Protein AF-A0A351SCG9-F1 (afdb_monomer_lite)

Sequence (80 aa):
KEHTKRLLNSAKILQMPVKFDAETLNEAQKKVVLANQLESAYIRPLIFYGSEGMGLRADNLSVHVMIAAWDWGAYLGAEN

Foldseek 3Di:
DVVLVVQVVVCVVVVNPDPDDSVRVVVVQVVQCVVVVHPDKDKDKDWDWADPDDDPDSPPTHIDIDIHIDDDPDPVDPPD

Secondary structure (DSSP, 8-state):
-HHHHHHHHHHHHTT----S-HHHHHHHHHHHHHHTT-SS-EEEEEEEE-SS--SS--TT--EEEEEEEE----TT-S--

Radius of gyration: 15.35 Å; chains: 1; bounding box: 33×26×47 Å

pLDDT: mean 93.23, std 11.54, range [43.25, 98.75]

Structure (mmCIF, N/CA/C/O backbone):
data_AF-A0A351SCG9-F1
#
_entry.id   AF-A0A351SCG9-F1
#
loop_
_atom_site.group_PDB
_atom_site.id
_atom_site.type_symbol
_atom_site.label_atom_id
_atom_site.label_alt_id
_atom_site.label_comp_id
_atom_site.label_asym_id
_atom_site.label_entity_id
_atom_site.label_seq_id
_atom_site.pdbx_PDB_ins_code
_atom_site.Cartn_x
_atom_site.Cartn_y
_atom_site.Cartn_z
_atom_site.occupancy
_atom_site.B_iso_or_equiv
_atom_site.auth_seq_id
_atom_site.auth_comp_id
_atom_site.auth_asym_id
_atom_site.auth_atom_id
_atom_site.pdbx_PDB_model_num
ATOM 1 N N . LYS A 1 1 ? -0.678 7.128 7.411 1.00 92.00 1 LYS A N 1
ATOM 2 C CA . LYS A 1 1 ? 0.266 8.137 6.861 1.00 92.00 1 LYS A CA 1
ATOM 3 C C . LYS A 1 1 ? 1.707 7.618 6.831 1.00 92.00 1 LYS A C 1
ATOM 5 O O . LYS A 1 1 ? 2.180 7.354 5.733 1.00 92.00 1 LYS A O 1
ATOM 10 N N . GLU A 1 2 ? 2.370 7.375 7.970 1.00 98.38 2 GLU A N 1
ATOM 11 C CA . GLU A 1 2 ? 3.775 6.902 7.994 1.00 98.38 2 GLU A CA 1
ATOM 12 C C . GLU A 1 2 ? 4.011 5.589 7.232 1.00 98.38 2 GLU A C 1
ATOM 14 O O . GLU A 1 2 ? 4.932 5.498 6.424 1.00 98.38 2 GLU A O 1
ATOM 19 N N . HIS A 1 3 ? 3.136 4.592 7.403 1.00 98.56 3 HIS A N 1
ATOM 20 C CA . HIS A 1 3 ? 3.238 3.325 6.667 1.00 98.56 3 HIS A CA 1
ATOM 21 C C . HIS A 1 3 ? 3.134 3.507 5.145 1.00 98.56 3 HIS A C 1
ATOM 23 O O . HIS A 1 3 ? 3.908 2.903 4.409 1.00 98.56 3 HIS A O 1
ATOM 29 N N . THR A 1 4 ? 2.246 4.382 4.670 1.00 98.69 4 THR A N 1
ATOM 30 C CA . THR A 1 4 ? 2.094 4.703 3.241 1.00 98.69 4 THR A CA 1
ATOM 31 C C . THR A 1 4 ? 3.322 5.430 2.692 1.00 98.69 4 THR A C 1
ATOM 33 O O . THR A 1 4 ? 3.796 5.111 1.605 1.00 98.69 4 THR A O 1
ATOM 36 N N . LYS A 1 5 ? 3.897 6.364 3.463 1.00 98.56 5 LYS A N 1
ATOM 37 C CA . LYS A 1 5 ? 5.166 7.017 3.109 1.00 98.56 5 LYS A CA 1
ATOM 38 C C . LYS A 1 5 ? 6.296 5.993 3.007 1.00 98.56 5 LYS A C 1
ATOM 40 O O . LYS A 1 5 ? 7.059 6.013 2.046 1.00 98.56 5 LYS A O 1
ATOM 45 N N . ARG A 1 6 ? 6.378 5.069 3.969 1.00 98.62 6 ARG A N 1
ATOM 46 C CA . ARG A 1 6 ? 7.363 3.983 3.957 1.00 98.62 6 ARG A CA 1
ATOM 47 C C . ARG A 1 6 ? 7.174 3.055 2.756 1.00 98.62 6 ARG A C 1
ATOM 49 O O . ARG A 1 6 ? 8.162 2.743 2.110 1.00 98.62 6 ARG A O 1
ATOM 56 N N . LEU A 1 7 ? 5.937 2.690 2.416 1.00 98.75 7 LEU A N 1
ATOM 57 C CA . LEU A 1 7 ? 5.609 1.877 1.240 1.00 98.75 7 LEU A CA 1
ATOM 58 C C . LEU A 1 7 ? 6.108 2.519 -0.064 1.00 98.75 7 LEU A C 1
ATOM 60 O O . LEU A 1 7 ? 6.791 1.866 -0.850 1.00 98.75 7 LEU A O 1
ATOM 64 N N . LEU A 1 8 ? 5.815 3.806 -0.275 1.00 98.69 8 LEU A N 1
ATOM 65 C CA . LEU A 1 8 ? 6.268 4.533 -1.466 1.00 98.69 8 LEU A CA 1
ATOM 66 C C . LEU A 1 8 ? 7.790 4.716 -1.489 1.00 98.69 8 LEU A C 1
ATOM 68 O O . LEU A 1 8 ? 8.405 4.608 -2.547 1.00 98.69 8 LEU A O 1
ATOM 72 N N . ASN A 1 9 ? 8.420 4.929 -0.331 1.00 98.62 9 ASN A N 1
ATOM 73 C CA . ASN A 1 9 ? 9.879 4.956 -0.232 1.00 98.62 9 ASN A CA 1
ATOM 74 C C . ASN A 1 9 ? 10.504 3.595 -0.581 1.00 98.62 9 ASN A C 1
ATOM 76 O O . ASN A 1 9 ? 11.512 3.564 -1.280 1.00 98.62 9 ASN A O 1
ATOM 80 N N . SER A 1 10 ? 9.908 2.478 -0.151 1.00 98.69 10 SER A N 1
ATOM 81 C CA . SER A 1 10 ? 10.351 1.133 -0.541 1.00 98.69 10 SER A CA 1
ATOM 82 C C . SER A 1 10 ? 10.241 0.921 -2.052 1.00 98.69 10 SER A C 1
ATOM 84 O O . SER A 1 10 ? 11.200 0.471 -2.672 1.00 98.69 10 SER A O 1
ATOM 86 N N . ALA A 1 11 ? 9.121 1.320 -2.662 1.00 98.44 11 ALA A N 1
ATOM 87 C CA . ALA A 1 11 ? 8.949 1.273 -4.114 1.00 98.44 11 ALA A CA 1
ATOM 88 C C . ALA A 1 11 ? 9.989 2.141 -4.847 1.00 98.44 11 ALA A C 1
ATOM 90 O O . ALA A 1 11 ? 10.572 1.699 -5.834 1.00 98.44 11 ALA A O 1
ATOM 91 N N . LYS A 1 12 ? 10.295 3.337 -4.322 1.00 98.12 12 LYS A N 1
ATOM 92 C CA . LYS A 1 12 ? 11.343 4.22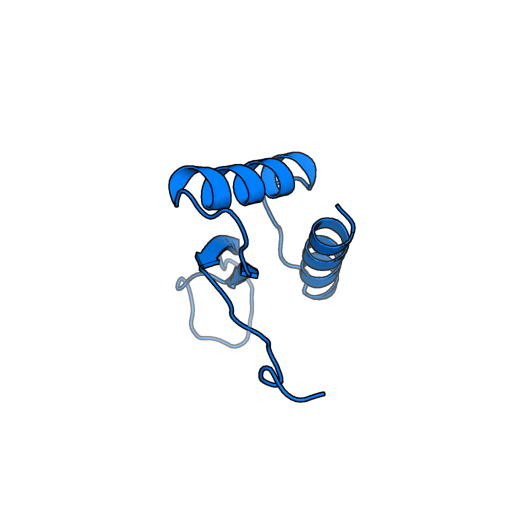3 -4.854 1.00 98.12 12 LYS A CA 1
ATOM 93 C C . LYS A 1 12 ? 12.731 3.578 -4.811 1.00 98.12 12 LYS A C 1
ATOM 95 O O . LYS A 1 12 ? 13.462 3.681 -5.789 1.00 98.12 12 LYS A O 1
ATOM 100 N N . ILE A 1 13 ? 13.096 2.919 -3.707 1.00 98.44 13 ILE A N 1
ATOM 101 C CA . ILE A 1 13 ? 14.380 2.200 -3.575 1.00 98.44 13 ILE A CA 1
ATOM 102 C C . ILE A 1 13 ? 14.499 1.105 -4.643 1.00 98.44 13 ILE A C 1
ATOM 104 O O . ILE A 1 13 ? 15.564 0.929 -5.227 1.00 98.44 13 ILE A O 1
ATOM 108 N N . LEU A 1 14 ? 13.393 0.416 -4.936 1.00 97.06 14 LEU A N 1
ATOM 109 C CA . LEU A 1 14 ? 13.307 -0.628 -5.961 1.00 97.06 14 LEU A CA 1
ATOM 110 C C . LEU A 1 14 ? 13.049 -0.088 -7.379 1.00 97.06 14 LEU A C 1
ATOM 112 O O . LEU A 1 14 ? 12.812 -0.876 -8.291 1.00 97.06 14 LEU A O 1
ATOM 116 N N . GLN A 1 15 ? 13.087 1.236 -7.564 1.00 95.88 15 GLN A N 1
ATOM 117 C CA . GLN A 1 15 ? 12.857 1.919 -8.842 1.00 95.88 15 GLN A CA 1
ATOM 118 C C . GLN A 1 15 ? 11.512 1.568 -9.503 1.00 95.88 15 GLN A C 1
ATOM 120 O O . GLN A 1 15 ? 11.386 1.585 -10.723 1.00 95.88 15 GLN A O 1
ATOM 125 N N . MET A 1 16 ? 10.484 1.286 -8.700 1.00 97.94 16 MET A N 1
ATOM 126 C CA . MET A 1 16 ? 9.140 0.985 -9.188 1.00 97.94 16 MET A CA 1
ATOM 127 C C . MET A 1 16 ? 8.367 2.291 -9.459 1.00 97.94 16 MET A C 1
ATOM 129 O O . MET A 1 16 ? 8.094 3.035 -8.509 1.00 97.94 16 MET A O 1
ATOM 133 N N . PRO A 1 17 ? 7.963 2.592 -10.710 1.00 95.81 17 PRO A N 1
ATOM 134 C CA . PRO A 1 17 ? 7.178 3.787 -11.030 1.00 95.81 17 PRO A CA 1
ATOM 135 C C . PRO A 1 17 ? 5.702 3.633 -10.616 1.00 95.81 17 PRO A C 1
ATOM 137 O O . 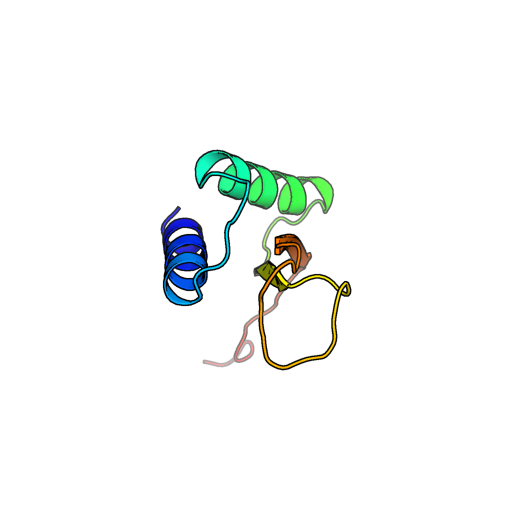PRO A 1 17 ? 4.834 3.275 -11.413 1.00 95.81 17 PRO A O 1
ATOM 140 N N . VAL A 1 18 ? 5.402 3.908 -9.345 1.00 97.75 18 VAL A N 1
ATOM 141 C CA . VAL A 1 18 ? 4.035 3.858 -8.795 1.00 97.75 18 VAL A CA 1
ATOM 142 C C . VAL A 1 18 ? 3.199 5.030 -9.323 1.00 97.75 18 VAL A C 1
ATOM 144 O O . VAL A 1 18 ? 3.600 6.184 -9.207 1.00 97.75 18 VAL A O 1
ATOM 147 N N . LYS A 1 19 ? 2.008 4.743 -9.862 1.00 96.62 19 LYS A N 1
ATOM 148 C CA . LYS A 1 19 ? 1.113 5.738 -10.493 1.00 96.62 19 LYS A CA 1
ATOM 149 C C . LYS A 1 19 ? 0.180 6.481 -9.526 1.00 96.62 19 LYS A C 1
ATOM 151 O O . LYS A 1 19 ? -0.630 7.288 -9.967 1.00 96.62 19 LYS A O 1
ATOM 156 N N . PHE A 1 20 ? 0.260 6.189 -8.232 1.00 98.06 20 PHE A N 1
ATOM 157 C CA . PHE A 1 20 ? -0.634 6.729 -7.209 1.00 98.06 20 PHE A CA 1
ATOM 158 C C . PHE A 1 20 ? 0.168 7.468 -6.145 1.00 98.06 20 PHE A C 1
ATOM 160 O O . PHE A 1 20 ? 1.207 6.980 -5.692 1.00 98.06 20 PHE A O 1
ATOM 167 N N . ASP A 1 21 ? -0.332 8.624 -5.726 1.00 98.19 21 ASP A N 1
ATOM 168 C CA . ASP A 1 21 ? 0.267 9.391 -4.642 1.0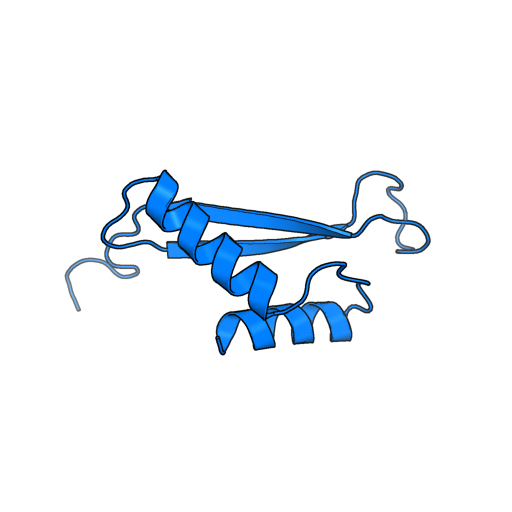0 98.19 21 ASP A CA 1
ATOM 169 C C . ASP A 1 21 ? -0.120 8.848 -3.254 1.00 98.19 21 ASP A C 1
ATOM 171 O O . ASP A 1 21 ? -0.961 7.958 -3.082 1.00 98.19 21 ASP A O 1
ATOM 175 N N . ALA A 1 22 ? 0.535 9.385 -2.223 1.00 98.25 22 ALA A N 1
ATOM 176 C CA . ALA A 1 22 ? 0.305 8.959 -0.850 1.00 98.25 22 ALA A CA 1
ATOM 177 C C . ALA A 1 22 ? -1.130 9.237 -0.383 1.00 98.25 22 ALA A C 1
ATOM 179 O O . ALA A 1 22 ? -1.659 8.471 0.421 1.00 98.25 22 ALA A O 1
ATOM 180 N N . GLU A 1 23 ? -1.750 10.326 -0.835 1.00 98.50 23 GLU A N 1
ATOM 181 C CA . GLU A 1 23 ? -3.114 10.690 -0.452 1.00 98.50 23 GLU A CA 1
ATOM 182 C C . GLU A 1 23 ? -4.111 9.662 -0.989 1.00 98.50 23 GLU A C 1
ATOM 184 O O . GLU A 1 23 ? -4.825 9.033 -0.207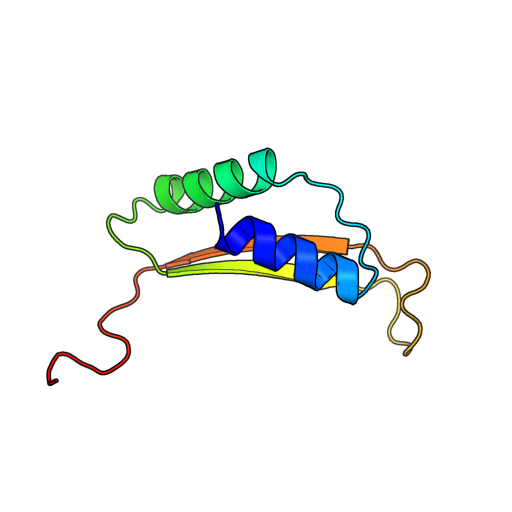 1.00 98.50 23 GLU A O 1
ATOM 189 N N . THR A 1 24 ? -4.035 9.376 -2.287 1.00 98.69 24 THR A N 1
ATOM 190 C CA . THR A 1 24 ? -4.824 8.359 -2.984 1.00 98.69 24 THR A CA 1
ATOM 191 C C . THR A 1 24 ? -4.699 7.000 -2.303 1.00 98.69 24 THR A C 1
ATOM 193 O O . THR A 1 24 ? -5.706 6.344 -2.032 1.00 98.69 24 THR A O 1
ATOM 196 N N . LEU A 1 25 ? -3.478 6.577 -1.959 1.00 98.69 25 LEU A N 1
ATOM 197 C CA . LEU A 1 25 ? -3.257 5.295 -1.287 1.00 98.69 25 LEU A CA 1
ATOM 198 C C . LEU A 1 25 ? -3.781 5.269 0.152 1.00 98.69 25 LEU A C 1
ATOM 200 O O . LEU A 1 25 ? -4.248 4.223 0.602 1.00 98.69 25 LEU A O 1
ATOM 204 N N . ASN A 1 26 ? -3.701 6.375 0.899 1.00 98.69 26 ASN A N 1
ATOM 205 C CA . ASN A 1 26 ? -4.287 6.444 2.241 1.00 98.69 26 ASN A CA 1
ATOM 206 C C . ASN A 1 26 ? -5.819 6.355 2.171 1.00 98.69 26 ASN A C 1
ATOM 208 O O . ASN A 1 26 ? -6.417 5.624 2.960 1.00 98.69 26 ASN A O 1
ATOM 212 N N . GLU A 1 27 ? -6.449 7.052 1.224 1.00 98.75 27 GLU A N 1
ATOM 213 C CA . GLU A 1 27 ? -7.901 6.997 1.041 1.00 98.75 27 GLU A CA 1
ATOM 214 C C . GLU A 1 27 ? -8.367 5.622 0.555 1.00 98.75 27 GLU A C 1
ATOM 216 O O . GLU A 1 27 ? -9.356 5.091 1.060 1.00 98.75 27 GLU A O 1
ATOM 221 N N . ALA A 1 28 ? -7.626 4.981 -0.353 1.00 98.62 28 ALA A N 1
ATOM 222 C CA . ALA A 1 28 ? -7.921 3.619 -0.786 1.00 98.62 28 ALA A CA 1
ATOM 223 C C . ALA A 1 28 ? -7.845 2.609 0.376 1.00 98.62 28 ALA A C 1
ATOM 225 O O . ALA A 1 28 ? -8.733 1.772 0.513 1.00 98.62 28 ALA A O 1
ATOM 226 N N . GLN A 1 29 ? -6.847 2.724 1.262 1.00 98.69 29 GLN A N 1
ATOM 227 C CA . GLN A 1 29 ? -6.738 1.868 2.452 1.00 98.69 29 GLN A CA 1
ATOM 228 C C . GLN A 1 29 ? -7.946 2.006 3.385 1.00 98.69 29 GLN A C 1
ATOM 230 O O . GLN A 1 29 ? -8.502 0.995 3.809 1.00 98.69 29 GLN A O 1
ATOM 235 N N . LYS A 1 30 ? -8.404 3.236 3.650 1.00 98.31 30 LYS A N 1
ATOM 236 C CA . LYS A 1 30 ? -9.617 3.477 4.452 1.00 98.31 30 LYS A CA 1
ATOM 237 C C . LYS A 1 30 ? -10.864 2.889 3.792 1.00 98.31 30 LYS A C 1
ATOM 239 O O . LYS A 1 30 ? -11.673 2.262 4.468 1.00 98.31 30 LYS A O 1
ATOM 244 N N . LYS A 1 31 ? -11.006 3.065 2.473 1.00 98.56 31 LYS A N 1
ATOM 245 C CA . LYS A 1 31 ? -12.140 2.530 1.705 1.00 98.56 31 LYS A CA 1
ATOM 246 C C . LYS A 1 31 ? -12.214 1.008 1.775 1.00 98.56 31 LYS A C 1
ATOM 248 O O . LYS A 1 31 ? -13.311 0.487 1.913 1.00 98.56 31 LYS A O 1
ATOM 253 N N . VAL A 1 32 ? -11.079 0.306 1.719 1.00 98.44 32 VAL A N 1
ATOM 254 C CA . VAL A 1 32 ? -11.055 -1.162 1.841 1.00 98.44 32 VAL A CA 1
ATOM 255 C C . VAL A 1 32 ? -11.550 -1.607 3.218 1.00 98.44 32 VAL A C 1
ATOM 257 O O . VAL A 1 32 ? -12.388 -2.499 3.285 1.00 98.44 32 VAL A O 1
ATOM 260 N N . VAL A 1 33 ? -11.096 -0.970 4.303 1.00 98.12 33 VAL A N 1
ATOM 261 C CA . VAL A 1 33 ? -11.571 -1.280 5.668 1.00 98.12 33 VAL A CA 1
ATOM 262 C C . VAL A 1 33 ? -13.077 -1.038 5.791 1.00 98.12 33 VAL A C 1
ATOM 264 O O . VAL A 1 33 ? -13.808 -1.920 6.234 1.00 98.12 33 VAL A O 1
ATOM 267 N N . LEU A 1 34 ? -13.552 0.122 5.322 1.00 98.12 34 LEU A N 1
ATOM 268 C CA . LEU A 1 34 ? -14.966 0.491 5.381 1.00 98.12 34 LEU A CA 1
ATOM 269 C C . LEU A 1 34 ? -15.852 -0.451 4.554 1.00 98.12 34 LEU A C 1
ATOM 271 O O . LEU A 1 34 ? -16.894 -0.888 5.031 1.00 98.12 34 LEU A O 1
ATOM 275 N N . ALA A 1 35 ? -15.442 -0.784 3.328 1.00 98.25 35 ALA A N 1
ATOM 276 C CA . ALA A 1 35 ? -16.206 -1.660 2.440 1.00 98.25 35 ALA A CA 1
ATOM 277 C C . ALA A 1 35 ? -16.345 -3.090 2.990 1.00 98.25 35 ALA A C 1
ATOM 279 O O . ALA A 1 35 ? -17.335 -3.756 2.700 1.00 98.25 35 ALA A O 1
ATOM 280 N N . ASN A 1 36 ? -15.380 -3.540 3.799 1.00 97.75 36 ASN A N 1
ATOM 281 C CA . ASN A 1 36 ? -15.424 -4.835 4.482 1.00 97.75 36 ASN A CA 1
ATOM 282 C C . ASN A 1 36 ? -16.103 -4.776 5.863 1.00 97.75 36 ASN A C 1
ATOM 284 O O . ASN A 1 36 ? -16.196 -5.808 6.513 1.00 97.75 36 ASN A O 1
ATOM 288 N N . GLN A 1 37 ? -16.589 -3.606 6.302 1.00 97.75 37 GLN A N 1
ATOM 289 C CA . GLN A 1 37 ? -17.256 -3.414 7.600 1.00 97.75 37 GLN A CA 1
ATOM 290 C C . GLN A 1 37 ? -16.391 -3.850 8.800 1.00 97.75 37 GLN A C 1
ATOM 292 O O . GLN A 1 37 ? -16.901 -4.376 9.785 1.00 97.75 37 GLN A O 1
ATOM 297 N N . LEU A 1 38 ? -15.074 -3.632 8.718 1.00 95.88 38 LEU A N 1
ATOM 298 C CA . LEU A 1 38 ? -14.128 -4.036 9.760 1.00 95.88 38 LEU A CA 1
ATOM 299 C C . LEU A 1 38 ? -13.980 -2.934 10.818 1.00 95.88 38 LEU A C 1
ATOM 301 O O . LEU A 1 38 ? -13.566 -1.818 10.496 1.00 95.88 38 LEU A O 1
ATOM 305 N N . GLU A 1 39 ? -14.261 -3.252 12.084 1.00 93.12 39 GLU A N 1
ATOM 306 C CA . GLU A 1 39 ? -14.023 -2.341 13.218 1.00 93.12 39 GLU A CA 1
ATOM 307 C C . GLU A 1 39 ? -12.537 -2.276 13.606 1.00 93.12 39 GLU A C 1
ATOM 309 O O . GLU A 1 39 ? -12.016 -1.216 13.958 1.00 93.12 39 GLU A O 1
ATOM 314 N N . SER A 1 40 ? -11.838 -3.406 13.493 1.00 92.81 40 SER A N 1
ATOM 315 C CA . SER A 1 40 ? -10.395 -3.543 13.684 1.00 92.81 40 SER A CA 1
ATOM 316 C C . SER A 1 40 ? -9.839 -4.384 12.545 1.00 92.81 40 SER A C 1
ATOM 318 O O . SER A 1 40 ? -10.401 -5.417 12.207 1.00 92.81 40 SER A O 1
ATOM 320 N N . ALA A 1 41 ? -8.746 -3.952 11.919 1.00 94.81 41 ALA A N 1
ATOM 321 C CA . ALA A 1 41 ? -8.223 -4.642 10.748 1.00 94.81 41 ALA A CA 1
ATOM 322 C C . ALA A 1 41 ? -6.703 -4.615 10.695 1.00 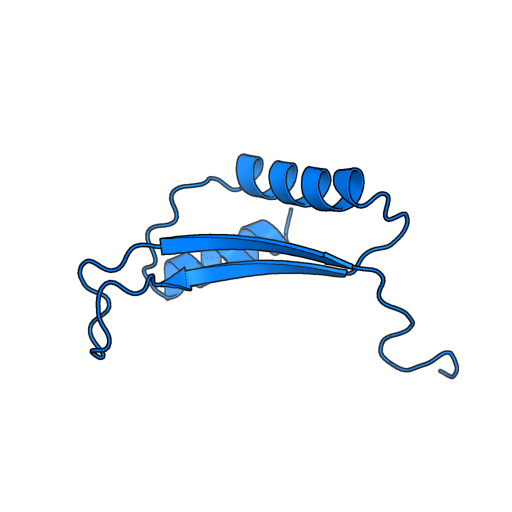94.81 41 ALA A C 1
ATOM 324 O O . ALA A 1 41 ? -6.060 -3.592 10.949 1.00 94.81 41 ALA A O 1
ATOM 325 N N . TYR A 1 42 ? -6.136 -5.722 10.229 1.00 96.62 42 TYR A N 1
ATOM 326 C CA . TYR A 1 42 ? -4.815 -5.699 9.635 1.00 96.62 42 TYR A CA 1
ATOM 327 C C . TYR A 1 42 ? -4.935 -5.315 8.158 1.00 96.62 42 TYR A C 1
ATOM 329 O O . TYR A 1 42 ? -5.713 -5.908 7.415 1.00 96.62 42 TYR A O 1
ATOM 337 N N . ILE A 1 43 ? -4.152 -4.326 7.721 1.00 97.69 43 ILE A N 1
ATOM 338 C CA . ILE A 1 43 ? -4.165 -3.821 6.342 1.00 97.69 43 ILE A CA 1
ATOM 339 C C . ILE A 1 43 ? -2.851 -4.203 5.659 1.00 97.69 43 ILE A C 1
ATOM 341 O O . ILE A 1 43 ? -1.763 -3.902 6.159 1.00 97.69 43 ILE A O 1
ATOM 345 N N . ARG A 1 44 ? -2.942 -4.827 4.482 1.00 98.25 44 ARG A N 1
ATOM 346 C CA . ARG A 1 44 ? -1.804 -5.245 3.657 1.00 98.25 44 ARG A CA 1
ATOM 347 C C . ARG A 1 44 ? -1.827 -4.545 2.295 1.00 98.25 44 ARG A C 1
ATOM 349 O O . ARG A 1 44 ? -2.320 -5.117 1.321 1.00 98.25 44 ARG A O 1
ATOM 356 N N . PRO A 1 45 ? -1.281 -3.322 2.193 1.00 98.56 45 PRO A N 1
ATOM 357 C CA . PRO A 1 45 ? -0.951 -2.754 0.898 1.00 98.56 45 PRO A CA 1
ATOM 358 C C . PRO A 1 45 ? 0.280 -3.467 0.314 1.00 98.56 45 PRO A C 1
ATOM 360 O O . PRO A 1 45 ? 1.247 -3.739 1.030 1.00 98.56 45 PRO A O 1
ATOM 363 N N . LEU A 1 46 ? 0.250 -3.763 -0.983 1.00 98.56 46 LEU A N 1
ATOM 364 C CA . LEU A 1 46 ? 1.331 -4.411 -1.722 1.00 98.56 46 LEU A CA 1
ATOM 365 C C . LEU A 1 46 ? 1.537 -3.708 -3.064 1.00 98.56 46 LEU A C 1
ATOM 367 O O . LEU A 1 46 ? 0.571 -3.414 -3.766 1.00 98.56 46 LEU A O 1
ATOM 371 N N . ILE A 1 47 ? 2.798 -3.471 -3.418 1.00 98.69 47 ILE A N 1
ATOM 372 C CA . ILE A 1 47 ? 3.216 -2.949 -4.721 1.00 98.69 47 ILE A CA 1
ATOM 373 C C . ILE A 1 47 ? 4.078 -4.025 -5.380 1.00 98.69 47 ILE A C 1
ATOM 375 O O . ILE A 1 47 ? 5.006 -4.523 -4.744 1.00 98.69 47 ILE A O 1
ATOM 379 N N . PHE A 1 48 ? 3.752 -4.415 -6.611 1.00 98.06 48 PHE A N 1
ATOM 380 C CA . PHE A 1 48 ? 4.392 -5.544 -7.297 1.00 98.06 48 PHE A CA 1
ATOM 381 C C . PHE A 1 48 ? 4.465 -5.329 -8.816 1.00 98.06 48 PHE A C 1
ATOM 383 O O . PHE A 1 48 ? 3.745 -4.489 -9.359 1.00 98.06 48 PHE A O 1
ATOM 390 N N . TYR A 1 49 ? 5.356 -6.065 -9.485 1.00 97.88 49 TYR A N 1
ATOM 391 C CA . TYR A 1 49 ? 5.477 -6.055 -10.945 1.00 97.88 49 TYR A CA 1
ATOM 392 C C . TYR A 1 49 ? 4.444 -6.968 -11.612 1.00 97.88 49 TYR A C 1
ATOM 394 O O . TYR A 1 49 ? 4.102 -8.019 -11.071 1.00 97.88 49 TYR A O 1
ATOM 402 N N . GLY A 1 50 ? 3.957 -6.548 -12.777 1.00 96.94 50 GLY A N 1
ATOM 403 C CA . GLY A 1 50 ? 3.029 -7.298 -13.613 1.00 96.94 50 GLY A CA 1
ATOM 404 C C . GLY A 1 50 ? 3.655 -8.513 -14.291 1.00 96.94 50 GLY A C 1
ATOM 405 O O . GLY A 1 50 ? 4.831 -8.837 -14.118 1.00 96.94 50 GLY A O 1
ATOM 406 N N . SER A 1 51 ? 2.824 -9.220 -15.052 1.00 96.56 51 SER A N 1
ATOM 407 C CA . SER A 1 51 ? 3.171 -10.493 -15.684 1.00 96.56 51 SER A CA 1
ATOM 408 C C . SER A 1 51 ? 3.638 -10.353 -17.137 1.00 96.56 51 SER A C 1
ATOM 410 O O . SER A 1 51 ? 3.576 -11.325 -17.884 1.00 96.56 51 SER A O 1
ATOM 412 N N . GLU A 1 52 ? 4.077 -9.166 -17.571 1.00 97.38 52 GLU A N 1
ATOM 413 C CA . GLU A 1 52 ? 4.555 -8.939 -18.943 1.00 97.38 52 GLU A CA 1
ATOM 414 C C . GLU A 1 52 ? 5.846 -9.708 -19.267 1.00 97.38 52 GLU A C 1
ATOM 416 O O . GLU A 1 52 ? 6.118 -9.993 -20.433 1.00 97.38 52 GLU A O 1
ATOM 421 N N . GLY A 1 53 ? 6.637 -10.075 -18.254 1.00 92.81 53 GLY A N 1
ATOM 422 C CA . GLY A 1 53 ? 7.878 -10.821 -18.433 1.00 92.81 53 GLY A CA 1
ATOM 423 C C . GLY A 1 53 ? 8.303 -11.600 -17.190 1.00 92.81 53 GLY A C 1
ATOM 424 O O . GLY A 1 53 ? 8.006 -11.218 -16.064 1.00 92.81 53 GLY A O 1
ATOM 425 N N . MET A 1 54 ? 9.025 -12.703 -17.410 1.00 92.19 54 MET A N 1
ATOM 426 C CA . MET A 1 54 ? 9.557 -13.588 -16.356 1.00 92.19 54 MET A CA 1
ATOM 427 C C . MET A 1 54 ? 11.092 -13.537 -16.237 1.00 92.19 54 MET A C 1
ATOM 429 O O . MET A 1 54 ? 11.698 -14.361 -15.556 1.00 92.19 54 MET A O 1
ATOM 433 N N . GLY A 1 55 ? 11.739 -12.606 -16.943 1.00 92.56 55 GLY A N 1
ATOM 434 C CA . GLY A 1 55 ? 13.180 -12.385 -16.840 1.00 92.56 55 GLY A CA 1
ATOM 435 C C . GLY A 1 55 ? 13.564 -11.614 -15.573 1.00 92.56 55 GLY A C 1
ATOM 436 O O . GLY A 1 55 ? 12.717 -11.077 -14.870 1.00 92.56 55 GLY A O 1
ATOM 437 N N . LEU A 1 56 ? 14.868 -11.508 -15.305 1.00 92.44 56 LEU A N 1
ATOM 438 C CA . LEU A 1 56 ? 15.386 -10.749 -14.154 1.00 92.44 56 LEU A CA 1
ATOM 439 C C . LEU A 1 56 ? 15.326 -9.224 -14.343 1.00 92.44 56 LEU A C 1
ATOM 441 O O . LEU A 1 56 ? 15.444 -8.474 -13.377 1.00 92.44 56 LEU A O 1
ATOM 445 N N . ARG A 1 57 ? 15.197 -8.755 -15.588 1.00 92.69 57 ARG A N 1
ATOM 446 C CA . ARG A 1 57 ? 15.122 -7.326 -15.905 1.00 92.69 57 ARG A CA 1
ATOM 447 C C . ARG A 1 57 ? 13.706 -6.829 -15.639 1.00 92.69 57 ARG A C 1
ATOM 449 O O . ARG A 1 57 ? 12.763 -7.370 -16.201 1.00 92.69 57 ARG A O 1
ATOM 456 N N . ALA A 1 58 ? 13.585 -5.768 -14.848 1.00 90.50 58 ALA A N 1
ATOM 457 C CA . ALA A 1 58 ? 12.308 -5.121 -14.545 1.00 90.50 58 ALA A CA 1
ATOM 458 C C . ALA A 1 58 ? 11.862 -4.098 -15.613 1.00 90.50 58 ALA A C 1
ATOM 460 O O . ALA A 1 58 ? 10.947 -3.308 -15.384 1.00 90.50 58 ALA A O 1
ATOM 461 N N . ASP A 1 59 ? 12.514 -4.094 -16.777 1.00 89.25 59 ASP A N 1
ATOM 462 C CA . ASP A 1 59 ? 12.192 -3.188 -17.877 1.00 89.25 59 ASP A CA 1
ATOM 463 C C . ASP A 1 59 ? 10.808 -3.526 -18.450 1.00 89.25 59 ASP A C 1
ATOM 465 O O . ASP A 1 59 ? 10.495 -4.692 -18.688 1.00 89.25 59 ASP A O 1
ATOM 469 N N . ASN A 1 60 ? 9.994 -2.501 -18.721 1.00 90.94 60 ASN A N 1
ATOM 470 C CA . ASN A 1 60 ? 8.655 -2.621 -19.316 1.00 90.94 60 ASN A CA 1
ATOM 471 C C . ASN A 1 60 ? 7.639 -3.469 -18.523 1.00 90.94 60 ASN A C 1
ATOM 473 O O . ASN A 1 60 ? 6.600 -3.828 -19.074 1.00 90.94 60 ASN A O 1
ATOM 477 N N . LEU A 1 61 ? 7.894 -3.755 -17.243 1.00 96.88 61 LEU A N 1
ATOM 478 C CA . LEU A 1 61 ? 6.901 -4.375 -16.367 1.00 96.88 61 LEU A CA 1
ATOM 479 C C . LEU A 1 61 ? 5.969 -3.306 -15.798 1.00 96.88 61 LEU A C 1
ATOM 481 O O . LEU A 1 61 ? 6.416 -2.251 -15.332 1.00 96.88 61 LEU A O 1
ATOM 485 N N . SER A 1 62 ? 4.665 -3.568 -15.807 1.00 97.19 62 SER A N 1
ATOM 486 C CA . SER A 1 62 ? 3.729 -2.673 -15.134 1.00 97.19 62 SER A CA 1
ATOM 487 C C . SER A 1 62 ? 3.909 -2.753 -13.618 1.00 97.19 62 SER A C 1
ATOM 489 O O . SER A 1 62 ? 4.315 -3.773 -13.064 1.00 97.19 62 SER A O 1
ATOM 491 N N . VAL A 1 63 ? 3.623 -1.652 -12.923 1.00 98.12 63 VAL A N 1
ATOM 492 C CA . VAL A 1 63 ? 3.593 -1.620 -11.457 1.00 98.12 63 VAL A CA 1
ATOM 493 C C . VAL A 1 63 ? 2.143 -1.606 -11.009 1.00 98.12 63 VAL A C 1
ATOM 495 O O . VAL A 1 63 ? 1.399 -0.666 -11.302 1.00 98.12 63 VAL A O 1
ATOM 498 N N . HIS A 1 64 ? 1.760 -2.640 -10.273 1.00 98.31 64 HIS A N 1
ATOM 499 C CA . HIS A 1 64 ? 0.436 -2.791 -9.696 1.00 98.31 64 HIS A CA 1
ATOM 500 C C . HIS A 1 64 ? 0.445 -2.456 -8.211 1.00 98.31 64 HIS A C 1
ATOM 502 O O . HIS A 1 64 ? 1.449 -2.622 -7.515 1.00 98.31 64 HIS A O 1
ATOM 508 N N . VAL A 1 65 ? -0.712 -2.015 -7.722 1.00 98.62 65 VAL A N 1
ATOM 509 C CA . VAL A 1 65 ? -0.967 -1.807 -6.299 1.00 98.62 65 VAL A CA 1
ATOM 510 C C . VAL A 1 65 ? -2.214 -2.589 -5.912 1.00 98.62 65 VAL A C 1
ATOM 512 O O . VAL A 1 65 ? -3.249 -2.471 -6.563 1.00 98.62 65 VAL A O 1
ATOM 515 N N . MET A 1 66 ? -2.113 -3.366 -4.840 1.00 98.50 66 MET A N 1
ATOM 516 C CA . MET A 1 66 ? -3.221 -4.079 -4.211 1.00 98.50 66 MET A CA 1
ATOM 517 C C . MET A 1 66 ? -3.331 -3.630 -2.757 1.00 98.50 66 MET A C 1
ATOM 519 O O . MET A 1 66 ? -2.320 -3.398 -2.095 1.00 98.50 66 MET A O 1
ATOM 523 N N . ILE A 1 67 ? -4.555 -3.531 -2.244 1.00 98.69 67 ILE A N 1
ATOM 524 C CA . ILE A 1 67 ? -4.811 -3.300 -0.826 1.00 98.69 67 ILE A CA 1
ATOM 525 C C . ILE A 1 67 ? -5.855 -4.312 -0.370 1.00 98.69 67 ILE A C 1
ATOM 527 O O . ILE A 1 67 ? -6.970 -4.322 -0.884 1.00 98.69 67 ILE A O 1
ATOM 531 N N . ALA A 1 68 ? -5.487 -5.140 0.601 1.00 98.31 68 ALA A N 1
ATOM 532 C CA . ALA A 1 68 ? -6.394 -6.063 1.272 1.00 98.31 68 ALA A CA 1
ATOM 533 C C . ALA A 1 68 ? -6.446 -5.740 2.771 1.00 98.31 68 ALA A C 1
ATOM 535 O O . ALA A 1 68 ? -5.469 -5.234 3.330 1.00 98.31 68 ALA A O 1
ATOM 536 N N . ALA A 1 69 ? -7.579 -6.024 3.411 1.00 98.06 69 ALA A N 1
ATOM 537 C CA . ALA A 1 69 ? -7.755 -5.896 4.853 1.00 98.06 69 ALA A CA 1
ATOM 538 C C . ALA A 1 69 ? -8.617 -7.049 5.381 1.00 98.06 69 ALA A C 1
ATOM 540 O O . ALA A 1 69 ? -9.492 -7.527 4.662 1.00 98.06 69 ALA A O 1
ATOM 541 N N . TRP A 1 70 ? -8.343 -7.500 6.602 1.00 96.75 70 TRP A N 1
ATOM 542 C CA . TRP A 1 70 ? -9.095 -8.558 7.282 1.00 96.75 70 TRP A CA 1
ATOM 543 C C . TRP A 1 70 ? -8.936 -8.442 8.802 1.00 96.75 70 TRP A C 1
ATOM 545 O O . TRP A 1 70 ? -8.003 -7.784 9.283 1.00 96.75 70 TRP A O 1
ATOM 555 N N . ASP A 1 71 ? -9.832 -9.087 9.550 1.00 94.12 71 ASP A N 1
ATOM 556 C CA . ASP A 1 71 ? -9.723 -9.202 11.004 1.00 94.12 71 ASP A CA 1
ATOM 557 C C . ASP A 1 71 ? -8.448 -9.951 11.391 1.00 94.12 71 ASP A C 1
ATOM 559 O O . ASP A 1 71 ? -8.139 -11.022 10.866 1.00 94.12 71 ASP A O 1
ATOM 563 N N . TRP A 1 72 ? -7.701 -9.396 12.341 1.00 85.31 72 TRP A N 1
ATOM 564 C CA . TRP A 1 72 ? -6.476 -10.009 12.839 1.00 85.31 72 TRP A CA 1
ATOM 565 C C . TRP A 1 72 ? -6.494 -9.986 14.367 1.00 85.31 72 TRP A C 1
ATOM 567 O O . TRP A 1 72 ? -6.346 -8.929 14.979 1.00 85.31 72 TRP A O 1
ATOM 577 N N . GLY A 1 73 ? -6.702 -11.157 14.980 1.00 75.31 73 GLY A N 1
ATOM 578 C CA . GLY A 1 73 ? -6.640 -11.340 16.437 1.00 75.31 73 GLY A CA 1
ATOM 579 C C . GLY A 1 73 ? -5.232 -11.103 17.003 1.00 75.31 73 GLY A C 1
ATOM 580 O O . GLY A 1 73 ? -4.305 -10.790 16.267 1.00 75.31 73 GLY A O 1
ATOM 581 N N . ALA A 1 74 ? -5.026 -11.249 18.313 1.00 73.38 74 ALA A N 1
ATOM 582 C CA . ALA A 1 74 ? -3.717 -10.982 18.921 1.00 73.38 74 ALA A CA 1
ATOM 583 C C . ALA A 1 74 ? -2.578 -11.750 18.212 1.00 73.38 74 ALA A C 1
ATOM 585 O O . ALA A 1 74 ? -2.580 -12.979 18.170 1.00 73.38 74 ALA A O 1
ATOM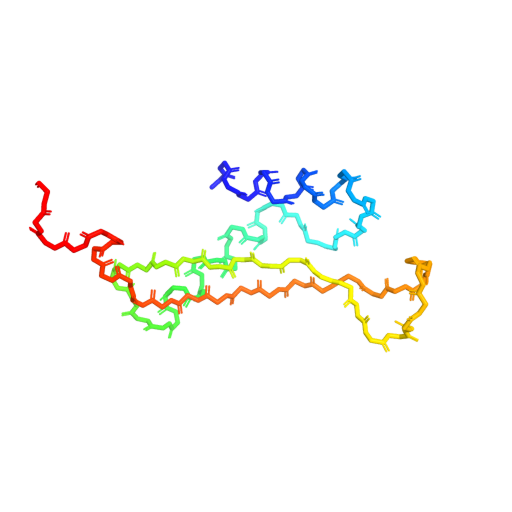 586 N N . TYR A 1 75 ? -1.593 -11.018 17.671 1.00 63.69 75 TYR A N 1
ATOM 587 C CA . TYR A 1 75 ? -0.485 -11.579 16.877 1.00 63.69 75 TYR A CA 1
ATOM 588 C C . TYR A 1 75 ? 0.364 -12.599 17.661 1.00 63.69 75 TYR A C 1
ATOM 590 O O . TYR A 1 75 ? 0.978 -13.473 17.057 1.00 63.69 75 TYR A O 1
ATOM 598 N N . LEU A 1 76 ? 0.367 -12.508 18.996 1.00 66.56 76 LEU A N 1
ATOM 599 C CA . LEU A 1 76 ? 1.067 -13.413 19.916 1.00 66.56 76 LEU A CA 1
ATOM 600 C C . LEU A 1 76 ? 0.115 -14.157 20.880 1.00 66.56 76 LEU A C 1
ATOM 602 O O . LEU A 1 76 ? 0.579 -14.735 21.854 1.00 66.56 76 LEU A O 1
ATOM 606 N N . GLY A 1 77 ? -1.199 -14.170 20.619 1.00 59.12 77 GLY A N 1
ATOM 607 C CA . GLY A 1 77 ? -2.195 -14.765 21.523 1.00 59.12 77 GLY A CA 1
ATOM 608 C C . GLY A 1 77 ? -2.584 -13.868 22.708 1.00 59.12 77 GLY A C 1
ATOM 609 O O . GLY A 1 77 ? -1.982 -12.822 22.939 1.00 59.12 77 GLY A O 1
ATOM 610 N N . ALA A 1 78 ? -3.642 -14.258 23.427 1.00 58.84 78 ALA A N 1
ATOM 611 C CA . ALA A 1 78 ? -4.216 -13.514 24.557 1.00 58.84 78 ALA A CA 1
ATOM 612 C C . ALA A 1 78 ? -3.392 -13.606 25.861 1.00 58.84 78 ALA A C 1
ATOM 614 O O . ALA A 1 78 ? -3.784 -13.028 26.870 1.00 58.84 78 ALA A O 1
ATOM 615 N N . GLU A 1 79 ? -2.264 -14.314 25.839 1.00 47.88 79 GLU A N 1
ATOM 616 C CA . GLU A 1 79 ? -1.368 -14.494 26.980 1.00 47.88 79 GLU A CA 1
ATOM 617 C C . GLU A 1 79 ? -0.017 -13.832 26.680 1.00 47.88 79 GLU A C 1
ATOM 619 O O . GLU A 1 79 ? 0.886 -14.458 26.131 1.00 47.88 79 GLU A O 1
ATOM 624 N N . ASN A 1 80 ? 0.106 -12.545 27.009 1.00 43.25 80 ASN A N 1
ATOM 625 C CA . ASN A 1 80 ? 1.379 -11.904 27.354 1.00 43.25 80 ASN A CA 1
ATOM 626 C C . ASN A 1 80 ? 1.156 -10.983 28.550 1.00 43.25 80 ASN A C 1
ATOM 628 O O . ASN A 1 80 ? 0.131 -10.263 28.534 1.00 43.25 80 ASN A O 1
#